Protein AF-A0A3A9A4M2-F1 (afdb_monomer)

Secondary structure (DSSP, 8-state):
---GGGGHHHHHHHHHHHTT--HHHIIIIITTPPP------

Mean predicted aligned error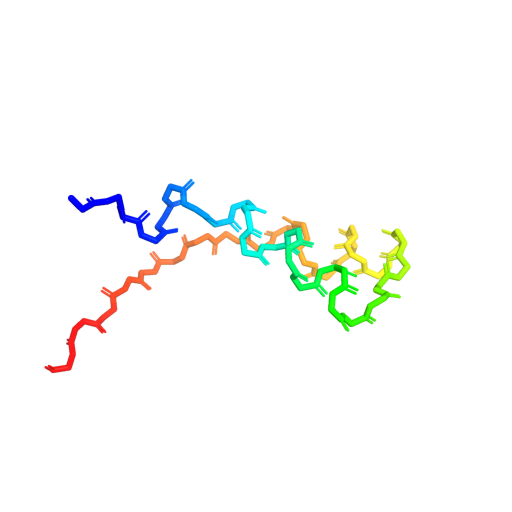: 4.01 Å

Solvent-accessible surface area (backbone atoms only — not comparable to full-atom values): 2757 Å² total; per-residue (Å²): 132,87,55,68,75,81,42,45,67,59,53,51,54,46,52,33,60,77,67,64,47,50,72,66,57,35,57,72,66,53,63,78,62,72,85,84,81,87,82,86,131

Foldseek 3Di:
DDDVQVCLVVVLVVCCVVVVDDPVRSVVPPVVDHDDDDDDD

Radius of gyration: 11.56 Å; Cα contacts (8 Å, |Δi|>4): 15; chains: 1; bounding box: 22×18×32 Å

Sequence (41 aa):
MESISKKWNEIKETLRKEYELSDISFSTWIEPLNFYEVKDN

Structure (mmCIF, N/CA/C/O backbone):
data_AF-A0A3A9A4M2-F1
#
_entry.id   AF-A0A3A9A4M2-F1
#
loop_
_atom_site.group_PDB
_atom_site.id
_atom_site.type_symbol
_atom_site.label_atom_id
_atom_site.label_alt_id
_atom_site.label_comp_id
_atom_site.label_asym_id
_atom_site.label_entity_id
_atom_site.label_seq_id
_atom_site.pdbx_PDB_ins_code
_atom_site.Cartn_x
_atom_site.Cartn_y
_atom_site.Cartn_z
_atom_site.occupancy
_atom_site.B_iso_or_equiv
_atom_site.auth_seq_id
_atom_site.auth_comp_id
_atom_site.auth_asym_id
_atom_site.auth_atom_id
_atom_site.pdbx_PDB_model_num
ATOM 1 N N . MET A 1 1 ? -6.998 9.457 17.984 1.00 47.41 1 MET A N 1
ATOM 2 C CA . MET A 1 1 ? -6.402 8.344 17.220 1.00 47.41 1 MET A CA 1
ATOM 3 C C . MET A 1 1 ? -6.966 8.395 15.813 1.00 47.41 1 MET A C 1
ATOM 5 O O . MET A 1 1 ? -8.180 8.327 15.660 1.00 47.41 1 MET A O 1
ATOM 9 N N . GLU A 1 2 ? -6.135 8.620 14.800 1.00 61.62 2 GLU A N 1
ATOM 10 C CA . GLU A 1 2 ? -6.589 8.512 13.411 1.00 61.62 2 GLU A CA 1
ATOM 11 C C . GLU A 1 2 ? -6.861 7.040 13.096 1.00 61.62 2 GLU A C 1
ATOM 13 O O . GLU A 1 2 ? -6.005 6.190 13.319 1.00 61.62 2 GLU A O 1
ATOM 18 N N . SER A 1 3 ? -8.073 6.735 12.632 1.00 80.94 3 SER A N 1
ATOM 19 C CA . SER A 1 3 ? -8.446 5.377 12.229 1.00 80.94 3 SER A CA 1
ATOM 20 C C . SER A 1 3 ? -7.576 4.928 11.052 1.00 80.94 3 SER A C 1
ATOM 22 O O . SER A 1 3 ? -7.341 5.719 10.139 1.00 80.94 3 SER A O 1
ATOM 24 N N . ILE A 1 4 ? -7.151 3.658 11.042 1.00 84.56 4 ILE A N 1
ATOM 25 C CA . ILE A 1 4 ? -6.395 3.032 9.937 1.00 84.56 4 ILE A CA 1
ATOM 26 C C . ILE A 1 4 ? -7.103 3.256 8.591 1.00 84.56 4 ILE A C 1
ATOM 28 O O . ILE A 1 4 ? -6.444 3.493 7.582 1.00 84.56 4 ILE A O 1
ATOM 32 N N . SER A 1 5 ? -8.439 3.308 8.592 1.00 84.94 5 SER A N 1
ATOM 33 C CA . SER A 1 5 ? -9.245 3.666 7.416 1.00 84.94 5 SER A CA 1
ATOM 34 C C . SER A 1 5 ? -8.841 5.003 6.780 1.00 84.94 5 SER A C 1
ATOM 36 O O . SER A 1 5 ? -8.754 5.103 5.560 1.00 84.94 5 SER A O 1
ATOM 38 N N . LYS A 1 6 ? -8.524 6.024 7.589 1.00 88.81 6 LYS A N 1
ATOM 39 C CA . LYS A 1 6 ? -8.105 7.354 7.117 1.00 88.81 6 LYS A CA 1
ATOM 40 C C . LYS A 1 6 ? -6.695 7.342 6.530 1.00 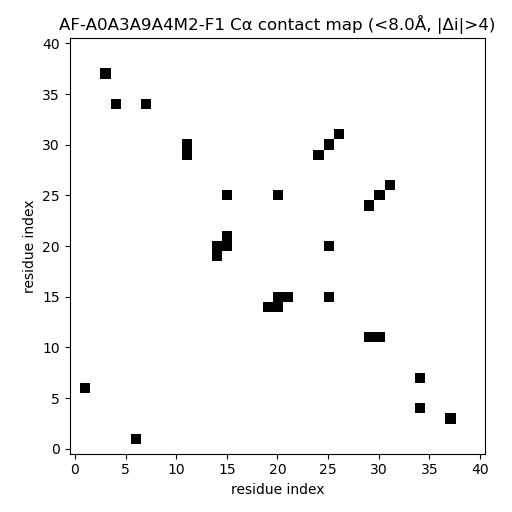88.81 6 LYS A C 1
ATOM 42 O O . LYS A 1 6 ? -6.393 8.164 5.672 1.00 88.81 6 LYS A O 1
ATOM 47 N N . LYS A 1 7 ? -5.856 6.403 6.972 1.00 92.31 7 LYS A N 1
ATOM 48 C CA . LYS A 1 7 ? -4.473 6.223 6.510 1.00 92.31 7 LYS A CA 1
ATOM 49 C C . LYS A 1 7 ? -4.331 5.181 5.407 1.00 92.31 7 LYS A C 1
ATOM 51 O O . LYS A 1 7 ? -3.218 4.883 4.994 1.00 92.31 7 LYS A O 1
ATOM 56 N N . TRP A 1 8 ? -5.429 4.625 4.898 1.00 93.06 8 TRP A N 1
ATOM 57 C CA . TRP A 1 8 ? -5.372 3.535 3.924 1.00 93.06 8 TRP A CA 1
ATOM 58 C C . TRP A 1 8 ? -4.584 3.898 2.659 1.00 93.06 8 TRP A C 1
ATOM 60 O O . TRP A 1 8 ? -3.780 3.104 2.179 1.00 93.06 8 TRP A O 1
ATOM 70 N N . ASN A 1 9 ? -4.733 5.131 2.170 1.00 93.12 9 ASN A N 1
ATOM 71 C CA . ASN A 1 9 ? -3.958 5.622 1.029 1.00 93.12 9 ASN A CA 1
ATOM 72 C C . ASN A 1 9 ? -2.459 5.739 1.349 1.00 93.12 9 ASN A C 1
ATOM 74 O O . ASN A 1 9 ? -1.627 5.386 0.522 1.00 93.12 9 ASN A O 1
ATOM 78 N N . GLU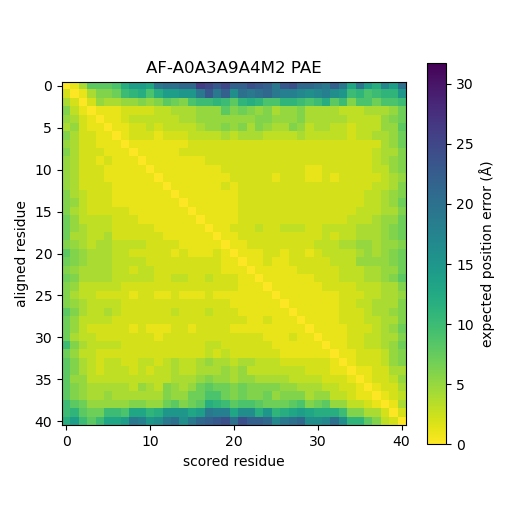 A 1 10 ? -2.108 6.179 2.559 1.00 95.19 10 GLU A N 1
ATOM 79 C CA . GLU A 1 10 ? -0.715 6.268 3.017 1.00 95.19 10 GLU A CA 1
ATOM 80 C C . GLU A 1 10 ? -0.074 4.877 3.139 1.00 95.19 10 GLU A C 1
ATOM 82 O O . GLU A 1 10 ? 1.079 4.686 2.756 1.00 95.19 10 GLU A O 1
ATOM 87 N N . ILE A 1 11 ? -0.844 3.881 3.592 1.00 94.44 11 ILE A N 1
ATOM 88 C CA . ILE A 1 11 ? -0.414 2.479 3.659 1.00 94.44 11 ILE A CA 1
ATOM 89 C C . ILE A 1 11 ? -0.128 1.944 2.254 1.00 94.44 11 ILE A C 1
ATOM 91 O O . ILE A 1 11 ? 0.938 1.376 2.026 1.00 94.44 11 ILE A O 1
ATOM 95 N N . LYS A 1 12 ? -1.033 2.165 1.293 1.00 95.19 12 LYS A N 1
ATOM 96 C CA . LYS A 1 12 ? -0.808 1.772 -0.106 1.00 95.19 12 LYS A CA 1
ATOM 97 C C . LYS A 1 12 ? 0.457 2.408 -0.680 1.00 95.19 12 LYS A C 1
ATOM 99 O O . LYS A 1 12 ? 1.277 1.709 -1.267 1.00 95.19 12 LYS A O 1
ATOM 104 N N . GLU A 1 13 ? 0.645 3.709 -0.479 1.00 95.88 13 GLU A N 1
ATOM 105 C CA . GLU A 1 13 ? 1.829 4.421 -0.975 1.00 95.88 13 GLU A CA 1
ATOM 106 C C . GLU A 1 13 ? 3.125 3.949 -0.308 1.00 95.88 13 GLU A C 1
ATOM 108 O O . GLU A 1 13 ? 4.169 3.874 -0.955 1.00 95.88 13 GLU A O 1
ATOM 113 N N . THR A 1 14 ? 3.066 3.582 0.971 1.00 96.25 14 THR A N 1
ATOM 114 C CA . THR A 1 14 ? 4.201 2.970 1.671 1.00 96.25 14 THR A CA 1
ATOM 115 C C . THR A 1 14 ? 4.554 1.620 1.052 1.00 96.25 14 THR A C 1
ATOM 117 O O . THR A 1 14 ? 5.709 1.412 0.691 1.00 96.25 14 THR A O 1
ATOM 120 N N . LEU A 1 15 ? 3.563 0.754 0.8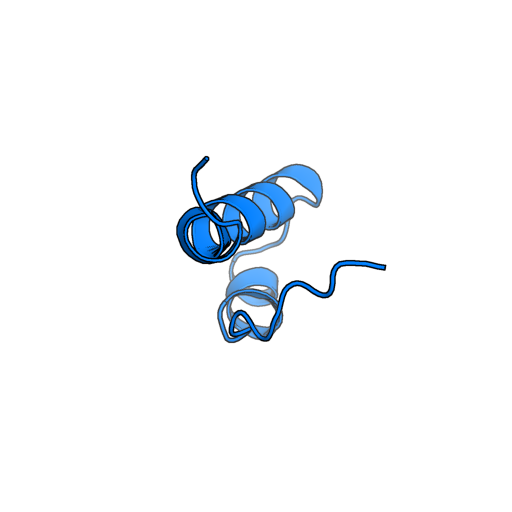05 1.00 95.25 15 LEU A N 1
ATOM 121 C CA . LEU A 1 15 ? 3.771 -0.531 0.125 1.00 95.25 15 LEU A CA 1
ATOM 122 C C . LEU A 1 15 ? 4.382 -0.352 -1.271 1.00 95.25 15 LEU A C 1
ATOM 124 O O . LEU A 1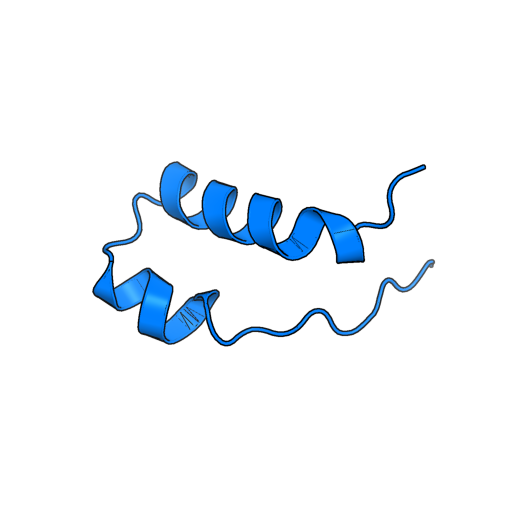 15 ? 5.275 -1.103 -1.655 1.00 95.25 15 LEU A O 1
ATOM 128 N N . ARG A 1 16 ? 3.944 0.662 -2.028 1.00 96.19 16 ARG A N 1
ATOM 129 C CA . ARG A 1 16 ? 4.524 0.976 -3.340 1.00 96.19 16 ARG A CA 1
ATOM 130 C C . ARG A 1 16 ? 6.018 1.275 -3.251 1.00 96.19 16 ARG A C 1
ATOM 132 O O . ARG A 1 16 ? 6.772 0.802 -4.093 1.00 96.19 16 ARG A O 1
ATOM 139 N N . LYS A 1 17 ? 6.431 2.055 -2.250 1.00 96.69 17 LYS A N 1
ATOM 140 C CA . LYS A 1 17 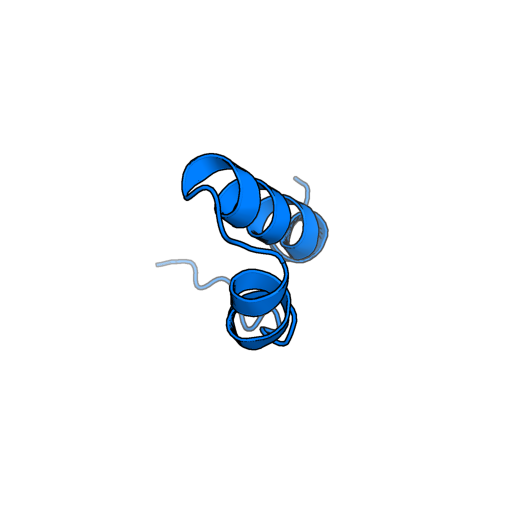? 7.827 2.470 -2.058 1.00 96.69 17 LYS A CA 1
ATOM 141 C C . LYS A 1 17 ? 8.695 1.346 -1.507 1.00 96.69 17 LYS A C 1
ATOM 143 O O . LYS A 1 17 ? 9.770 1.113 -2.038 1.00 96.69 17 LYS A O 1
ATOM 148 N N . GLU A 1 18 ? 8.233 0.656 -0.468 1.00 97.25 18 GLU A N 1
ATOM 149 C CA . GLU A 1 18 ? 9.007 -0.393 0.208 1.00 97.25 18 GLU A CA 1
ATOM 150 C C . GLU A 1 18 ? 9.273 -1.599 -0.691 1.00 97.25 18 GLU A C 1
ATOM 152 O O . GLU A 1 18 ? 10.352 -2.183 -0.636 1.00 97.25 18 GLU A O 1
ATOM 157 N N . TYR A 1 19 ? 8.305 -1.952 -1.538 1.00 96.12 19 TYR A N 1
ATOM 158 C CA . TYR A 1 19 ? 8.423 -3.069 -2.474 1.00 96.12 19 TYR A CA 1
ATOM 159 C C . TYR A 1 19 ? 8.799 -2.626 -3.893 1.00 96.12 19 TYR A C 1
ATOM 161 O O . TYR A 1 19 ? 8.721 -3.440 -4.811 1.00 96.12 19 TYR A O 1
ATOM 169 N N . GLU A 1 20 ? 9.159 -1.348 -4.077 1.00 96.25 20 GLU A N 1
ATOM 170 C CA . GLU A 1 20 ? 9.510 -0.742 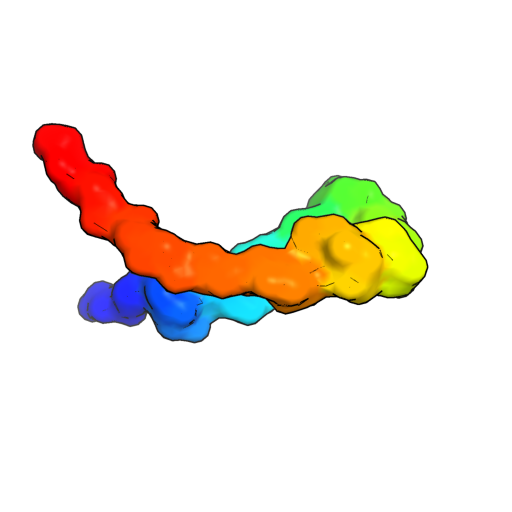-5.370 1.00 96.25 20 GLU A CA 1
ATOM 171 C C . GLU A 1 20 ? 8.539 -1.146 -6.496 1.00 96.25 20 GLU A C 1
ATOM 173 O O . GLU A 1 20 ? 8.931 -1.495 -7.613 1.00 96.25 20 GLU A O 1
ATOM 178 N N . LEU A 1 21 ? 7.236 -1.144 -6.188 1.00 96.62 21 LEU A N 1
ATOM 179 C CA . LEU A 1 21 ? 6.216 -1.586 -7.128 1.00 96.62 21 LEU A CA 1
ATOM 180 C C . LEU A 1 21 ? 6.197 -0.648 -8.329 1.00 96.62 21 LEU A C 1
ATOM 182 O O . LEU A 1 21 ? 6.025 0.566 -8.191 1.00 96.62 21 LEU A O 1
ATOM 186 N N . SER A 1 22 ? 6.296 -1.237 -9.520 1.00 96.75 22 SER A N 1
ATOM 187 C CA . SER A 1 22 ? 6.066 -0.501 -10.756 1.00 96.75 22 SER A CA 1
ATOM 188 C C . SER A 1 22 ? 4.655 0.087 -10.774 1.00 96.75 22 SER A C 1
ATOM 190 O O . SER A 1 22 ? 3.720 -0.452 -10.172 1.00 96.75 22 SER A O 1
ATOM 192 N N . ASP A 1 23 ? 4.486 1.172 -11.522 1.00 95.50 23 ASP A N 1
ATOM 193 C CA . ASP A 1 23 ? 3.206 1.874 -11.644 1.00 95.50 23 ASP A CA 1
ATOM 194 C C . ASP A 1 23 ? 2.072 0.942 -12.097 1.00 95.50 23 ASP A C 1
ATOM 196 O O . ASP A 1 23 ? 0.947 1.022 -11.599 1.00 95.50 23 ASP A O 1
ATOM 200 N N . ILE A 1 24 ? 2.379 0.002 -12.997 1.00 96.88 24 ILE A N 1
ATOM 201 C CA . ILE A 1 24 ? 1.426 -0.993 -13.506 1.00 96.88 24 ILE A CA 1
ATOM 202 C C . ILE A 1 24 ? 1.034 -1.983 -12.403 1.00 96.88 24 ILE A C 1
ATOM 204 O O . ILE A 1 24 ? -0.150 -2.273 -12.226 1.00 96.88 24 ILE A O 1
ATOM 208 N N . SER A 1 25 ? 2.004 -2.486 -11.635 1.00 96.69 25 SER A N 1
ATOM 209 C CA . SER A 1 25 ? 1.732 -3.413 -10.531 1.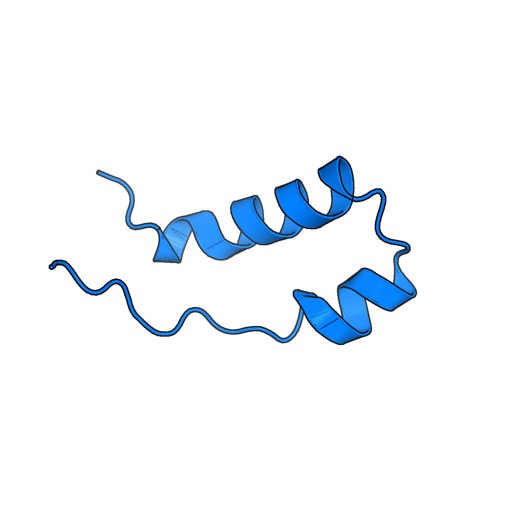00 96.69 25 SER A CA 1
ATOM 210 C C . SER A 1 25 ? 0.909 -2.744 -9.431 1.00 96.69 25 SER A C 1
ATOM 212 O O . SER A 1 25 ? -0.060 -3.325 -8.944 1.00 96.69 25 SER A O 1
ATOM 214 N N . PHE A 1 26 ? 1.244 -1.504 -9.075 1.00 97.38 26 PHE A N 1
ATOM 215 C CA . PHE A 1 26 ? 0.508 -0.746 -8.070 1.00 97.38 26 PHE A CA 1
ATOM 216 C C . PHE A 1 26 ? -0.941 -0.470 -8.498 1.00 97.38 26 PHE A C 1
ATOM 218 O O . PHE A 1 26 ? -1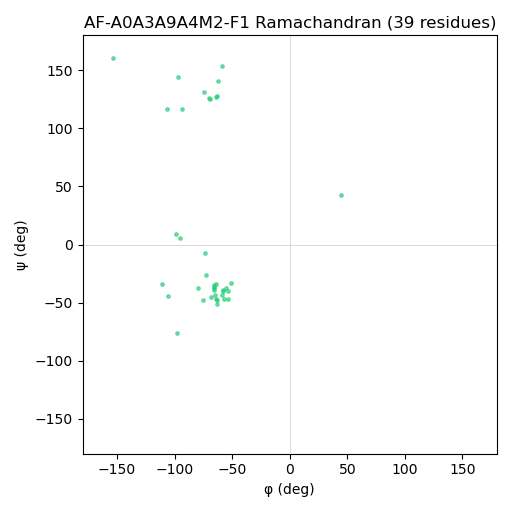.866 -0.803 -7.754 1.00 97.38 26 PHE A O 1
ATOM 225 N N . SER A 1 27 ? -1.143 0.070 -9.703 1.00 96.75 27 SER A N 1
ATOM 226 C CA . SER A 1 27 ? -2.479 0.398 -10.230 1.00 96.75 27 SER A CA 1
ATOM 227 C C . SER A 1 27 ? -3.362 -0.834 -10.434 1.00 96.75 27 SER A C 1
ATOM 229 O O . SER A 1 27 ? -4.567 -0.786 -10.210 1.00 96.75 27 SER A O 1
ATOM 231 N N . THR A 1 28 ? -2.773 -1.973 -10.808 1.00 97.19 28 THR A N 1
ATOM 232 C CA . THR A 1 28 ? -3.547 -3.194 -11.064 1.00 97.19 28 THR A CA 1
ATOM 233 C C . THR A 1 28 ? -3.923 -3.929 -9.771 1.00 97.19 28 THR A C 1
ATOM 235 O O . THR A 1 28 ? -5.024 -4.467 -9.679 1.00 97.19 28 THR A O 1
ATOM 238 N N . TRP A 1 29 ? -3.037 -3.965 -8.766 1.00 96.12 29 TRP A N 1
ATOM 239 C CA . TRP A 1 29 ? -3.198 -4.852 -7.602 1.00 96.12 29 TRP A CA 1
ATOM 240 C C . TRP A 1 29 ? -3.499 -4.119 -6.293 1.00 96.12 29 TRP A C 1
ATOM 242 O O . TRP A 1 29 ? -4.215 -4.659 -5.457 1.00 96.12 29 TRP A O 1
ATOM 252 N N . ILE A 1 30 ? -2.954 -2.916 -6.088 1.00 95.75 30 ILE A N 1
ATOM 253 C CA . ILE A 1 30 ? -2.980 -2.222 -4.788 1.00 95.75 30 ILE A CA 1
ATOM 254 C C . ILE A 1 30 ? -3.987 -1.071 -4.781 1.00 95.75 30 ILE A C 1
ATOM 256 O O . ILE A 1 30 ? -4.767 -0.921 -3.836 1.00 95.75 30 ILE A O 1
ATOM 260 N N . GLU A 1 31 ? -4.013 -0.274 -5.846 1.00 95.38 31 GLU A N 1
ATOM 261 C CA . GLU A 1 31 ? -4.937 0.847 -6.006 1.00 95.38 31 GLU A CA 1
ATOM 262 C C . GLU A 1 31 ? -6.423 0.462 -5.836 1.00 95.38 31 GLU A C 1
ATOM 264 O O . GLU A 1 31 ? -7.088 1.124 -5.031 1.00 95.38 31 GLU A O 1
ATOM 269 N N . PRO A 1 32 ? -6.959 -0.619 -6.445 1.00 96.69 32 PRO A N 1
ATOM 270 C CA . PRO A 1 32 ? -8.385 -0.950 -6.343 1.00 96.69 32 PRO A CA 1
ATOM 271 C C . PRO A 1 32 ? -8.810 -1.517 -4.978 1.00 96.69 32 PRO A C 1
ATOM 273 O O . PRO A 1 32 ? -10.004 -1.705 -4.738 1.00 96.69 32 PRO A O 1
ATOM 276 N N . LEU A 1 33 ? -7.872 -1.803 -4.067 1.00 94.75 33 LEU A N 1
ATOM 277 C CA . LEU A 1 33 ? -8.195 -2.400 -2.771 1.00 94.75 33 LEU A CA 1
ATOM 278 C C . LEU A 1 33 ? -8.937 -1.408 -1.871 1.00 94.75 33 LEU A C 1
ATOM 280 O O . LEU A 1 33 ? -8.440 -0.320 -1.573 1.00 94.75 33 LEU A O 1
ATOM 284 N N . ASN A 1 34 ? -10.101 -1.795 -1.364 1.00 91.31 34 ASN A N 1
ATOM 285 C CA . ASN A 1 34 ? -10.862 -0.976 -0.425 1.00 91.31 34 ASN A CA 1
ATOM 286 C C . ASN A 1 34 ? -10.591 -1.406 1.012 1.00 91.31 34 ASN A C 1
ATOM 288 O O . ASN A 1 34 ? -10.418 -2.589 1.301 1.00 91.31 34 ASN A O 1
ATOM 292 N N . PHE A 1 35 ? -10.566 -0.428 1.913 1.00 90.25 35 PHE A N 1
ATOM 293 C CA . PHE A 1 35 ? -10.509 -0.713 3.337 1.00 90.25 35 PHE A CA 1
ATOM 294 C C . PHE A 1 35 ? -11.783 -1.464 3.743 1.00 90.25 35 PHE A C 1
ATOM 296 O O . PHE A 1 35 ? -12.885 -1.012 3.437 1.00 90.25 35 PHE A O 1
ATOM 303 N N . TYR A 1 36 ? -11.624 -2.606 4.410 1.00 89.50 36 TYR A N 1
ATOM 304 C CA . TYR A 1 36 ? -12.738 -3.464 4.805 1.00 89.50 36 TYR A CA 1
ATOM 305 C C . TYR A 1 36 ? -13.132 -3.222 6.267 1.00 89.50 36 TYR A C 1
ATOM 307 O O . TYR A 1 36 ? -14.103 -2.521 6.535 1.00 89.50 36 TYR A O 1
ATOM 315 N N . GLU A 1 37 ? -12.358 -3.733 7.223 1.00 88.62 37 GLU A N 1
ATOM 316 C CA . GLU A 1 37 ? -12.591 -3.510 8.650 1.00 88.62 37 GLU A CA 1
ATOM 317 C C . GLU A 1 37 ? -11.286 -3.632 9.442 1.00 88.62 37 GLU A C 1
ATOM 319 O O . GLU A 1 37 ? -10.318 -4.244 8.986 1.00 88.62 37 GLU A O 1
ATOM 324 N N . VAL A 1 38 ? -11.276 -3.067 10.649 1.00 85.06 38 VAL A N 1
ATOM 325 C CA . VAL A 1 38 ? -10.292 -3.402 11.683 1.00 85.06 38 VAL A CA 1
ATOM 326 C C . VAL A 1 38 ? -11.034 -4.222 12.723 1.00 85.06 38 VAL A C 1
ATOM 328 O O . VAL A 1 38 ? -11.984 -3.732 13.329 1.00 85.06 38 VAL A O 1
ATOM 331 N N . LYS A 1 39 ? -10.624 -5.479 12.884 1.00 83.94 39 LYS A N 1
ATOM 332 C CA . LYS A 1 39 ? -11.094 -6.349 13.958 1.00 83.94 39 LYS A CA 1
ATOM 333 C C . LYS A 1 39 ? -10.121 -6.253 15.121 1.00 83.94 39 LYS A C 1
ATOM 335 O O . LYS A 1 39 ? -8.960 -6.627 14.974 1.00 83.94 39 LYS A O 1
ATOM 340 N N . ASP A 1 40 ? -10.612 -5.753 16.247 1.00 78.56 40 ASP A N 1
ATOM 341 C CA . ASP A 1 40 ? -9.949 -5.932 17.533 1.00 78.56 40 ASP A CA 1
ATOM 342 C C . ASP A 1 40 ? -10.169 -7.385 17.985 1.00 78.56 40 ASP A C 1
ATOM 344 O O . ASP A 1 40 ? -11.288 -7.898 17.895 1.00 78.56 40 ASP A O 1
ATOM 348 N N . ASN A 1 41 ? -9.086 -8.054 18.392 1.00 57.75 41 ASN A N 1
ATOM 349 C CA . ASN A 1 41 ? -9.114 -9.414 18.947 1.00 57.75 41 ASN A CA 1
ATOM 350 C C . ASN A 1 41 ? -9.559 -9.413 20.410 1.00 57.75 41 ASN A C 1
ATOM 352 O O . ASN A 1 41 ? -9.083 -8.532 21.162 1.00 57.75 41 ASN A O 1
#

pLDDT: mean 90.22, std 10.97, range [47.41, 97.38]